Protein AF-A0A851D8P8-F1 (afdb_monomer_lite)

Organism: Todus mexicanus (NCBI:txid135184)

InterPro domains:
  IPR029252 Regulator of cell cycle RGCC [PF15151] (17-115)
  IPR029252 Regulator of cell cycle RGCC [PTHR32193] (13-115)

Foldseek 3Di:
DPDDDPDPPLVVDDPVVSVVVVVVVVVVVVVVVPVVVDCVVVVVVVVVVVVVVVVVVVPPDPDDDDDDDDDDPDDPPPPPDDDPPDPDDDDPDDDPDDDCPVVVVVVVVVVVVVD

Structure (mmCIF, N/CA/C/O backbone):
data_AF-A0A851D8P8-F1
#
_entry.id   AF-A0A851D8P8-F1
#
loop_
_atom_site.group_PDB
_atom_site.id
_atom_site.type_symbol
_atom_site.label_atom_id
_atom_site.label_alt_id
_atom_site.label_comp_id
_atom_site.label_asym_id
_atom_site.label_entity_id
_atom_site.label_seq_id
_atom_site.pdbx_PDB_ins_code
_atom_site.Cartn_x
_atom_site.Cartn_y
_atom_site.Cartn_z
_atom_site.occupancy
_atom_site.B_iso_or_equiv
_atom_site.auth_seq_id
_atom_site.auth_comp_id
_atom_site.auth_asym_id
_atom_site.auth_atom_id
_atom_site.pdbx_PDB_model_num
ATOM 1 N N . CYS A 1 1 ? -13.233 -25.768 -31.400 1.00 43.88 1 CYS A N 1
ATOM 2 C CA . CYS A 1 1 ? -11.794 -25.528 -31.635 1.00 43.88 1 CYS A CA 1
ATOM 3 C C . CYS A 1 1 ? -11.323 -24.465 -30.652 1.00 43.88 1 CYS A C 1
ATOM 5 O O . CYS A 1 1 ? -11.817 -23.350 -30.772 1.00 43.88 1 CYS A O 1
ATOM 7 N N . PRO A 1 2 ? -10.462 -24.762 -29.666 1.00 46.66 2 PRO A N 1
ATOM 8 C CA . PRO A 1 2 ? -9.896 -23.704 -28.845 1.00 46.66 2 PRO A CA 1
ATOM 9 C C . PRO A 1 2 ? -8.847 -22.972 -29.690 1.00 46.66 2 PRO A C 1
ATOM 11 O O . PRO A 1 2 ? -7.924 -23.587 -30.224 1.00 46.66 2 PRO A O 1
ATOM 14 N N . GLY A 1 3 ? -9.058 -21.673 -29.894 1.00 48.03 3 GLY A N 1
ATOM 15 C CA . GLY A 1 3 ? -8.131 -20.811 -30.614 1.00 48.03 3 GLY A CA 1
ATOM 16 C C . GLY A 1 3 ? -6.802 -20.758 -29.872 1.00 48.03 3 GLY A C 1
ATOM 17 O O . GLY A 1 3 ? -6.746 -20.358 -28.713 1.00 48.03 3 GLY A O 1
ATOM 18 N N . ARG A 1 4 ? -5.737 -21.194 -30.542 1.00 54.41 4 ARG A N 1
ATOM 19 C CA . ARG A 1 4 ? -4.358 -21.052 -30.081 1.00 54.41 4 ARG A CA 1
ATOM 20 C C . ARG A 1 4 ? -4.064 -19.557 -29.966 1.00 54.41 4 ARG A C 1
ATOM 22 O O . ARG A 1 4 ? -4.002 -18.876 -30.988 1.00 54.41 4 ARG A O 1
ATOM 29 N N . ALA A 1 5 ? -3.913 -19.055 -28.742 1.00 57.59 5 ALA A N 1
ATOM 30 C CA . ALA A 1 5 ? -3.387 -17.715 -28.524 1.00 57.59 5 ALA A CA 1
ATOM 31 C C . ALA A 1 5 ? -2.016 -17.608 -29.223 1.00 57.59 5 ALA A C 1
ATOM 33 O O . ALA A 1 5 ? -1.240 -18.574 -29.181 1.00 57.59 5 ALA A O 1
ATOM 34 N N . PRO A 1 6 ? -1.710 -16.498 -29.913 1.00 59.34 6 PRO A N 1
ATOM 35 C CA . PRO A 1 6 ? -0.373 -16.297 -30.444 1.00 59.34 6 PRO A CA 1
ATOM 36 C C . PRO A 1 6 ? 0.598 -16.266 -29.261 1.00 59.34 6 PRO A C 1
ATOM 38 O O . PRO A 1 6 ? 0.474 -15.429 -28.373 1.00 59.34 6 PRO A O 1
ATOM 41 N N . ASN A 1 7 ? 1.546 -17.207 -29.232 1.00 58.34 7 ASN A N 1
ATOM 42 C CA . ASN A 1 7 ? 2.693 -17.111 -28.338 1.00 58.34 7 ASN A CA 1
ATOM 43 C C . ASN A 1 7 ? 3.431 -15.826 -28.715 1.00 58.34 7 ASN A C 1
ATOM 45 O O . ASN A 1 7 ? 4.012 -15.750 -29.798 1.00 58.34 7 ASN A O 1
ATOM 49 N N . LEU A 1 8 ? 3.368 -14.818 -27.850 1.00 58.75 8 LEU A N 1
ATOM 50 C CA . LEU A 1 8 ? 4.193 -13.622 -27.944 1.00 58.75 8 LEU A CA 1
ATOM 51 C C . LEU A 1 8 ? 5.632 -14.058 -27.661 1.00 58.75 8 LEU A C 1
ATOM 53 O O . LEU A 1 8 ? 6.071 -14.104 -26.517 1.00 58.75 8 LEU A O 1
ATOM 57 N N . SER A 1 9 ? 6.346 -14.492 -28.699 1.00 64.62 9 SER A N 1
ATOM 58 C CA . SER A 1 9 ? 7.740 -14.882 -28.548 1.00 64.62 9 SER A CA 1
ATOM 59 C C . SER A 1 9 ? 8.588 -13.625 -28.384 1.00 64.62 9 SER A C 1
ATOM 61 O O . SER A 1 9 ? 8.683 -12.807 -29.301 1.00 64.62 9 SER A O 1
ATOM 63 N N . VAL A 1 10 ? 9.252 -13.509 -27.237 1.00 64.81 10 VAL A N 1
ATOM 64 C CA . VAL A 1 10 ? 10.187 -12.418 -26.903 1.00 64.81 10 VAL A CA 1
ATOM 65 C C . VAL A 1 10 ? 11.374 -12.356 -27.887 1.00 64.81 10 VAL A C 1
ATOM 67 O O . VAL A 1 10 ? 12.034 -11.334 -28.021 1.00 64.81 10 VAL A O 1
ATOM 70 N N . SER A 1 11 ? 11.582 -13.412 -28.682 1.00 64.19 11 SER A N 1
ATOM 71 C CA . SER A 1 11 ? 12.620 -13.535 -29.715 1.00 64.19 11 SER A CA 1
ATOM 72 C C . SER A 1 11 ? 12.560 -12.515 -30.862 1.00 64.19 11 SER A C 1
ATOM 74 O O . SER A 1 11 ? 13.477 -12.491 -31.679 1.00 64.19 11 SER A O 1
ATOM 76 N N . PHE A 1 12 ? 11.507 -11.696 -30.962 1.00 70.62 12 PHE A N 1
ATOM 77 C CA . PHE A 1 12 ? 11.420 -10.617 -31.955 1.00 70.62 12 PHE A CA 1
ATOM 78 C C . PHE A 1 12 ? 11.954 -9.267 -31.435 1.00 70.62 12 PHE A C 1
ATOM 80 O O . PHE A 1 12 ? 12.122 -8.331 -32.218 1.00 70.62 12 PHE A O 1
ATOM 87 N N . LEU A 1 13 ? 12.222 -9.143 -30.131 1.00 72.88 13 LEU A N 1
ATOM 88 C CA . LEU A 1 13 ? 12.710 -7.906 -29.522 1.00 72.88 13 LEU A CA 1
ATOM 89 C C . LEU A 1 13 ? 14.243 -7.793 -29.605 1.00 72.88 13 LEU A C 1
ATOM 91 O O . LEU A 1 13 ? 14.941 -8.809 -29.599 1.00 72.88 13 LEU A O 1
ATOM 95 N N . PRO A 1 14 ? 14.795 -6.563 -29.662 1.00 83.38 14 PRO A N 1
ATOM 96 C CA . PRO A 1 14 ? 16.225 -6.342 -29.473 1.00 83.38 14 PRO A CA 1
ATOM 97 C C . PRO A 1 14 ? 16.702 -6.988 -28.160 1.00 83.38 14 PRO A C 1
ATOM 99 O O . PRO A 1 14 ? 15.974 -6.894 -27.174 1.00 83.38 14 PRO A O 1
ATOM 102 N N . PRO A 1 15 ? 17.918 -7.567 -28.095 1.00 77.44 15 PRO A N 1
ATOM 103 C CA . PRO A 1 15 ? 18.383 -8.315 -26.922 1.00 77.44 15 PRO A CA 1
ATOM 104 C C . PRO A 1 15 ? 18.262 -7.527 -25.614 1.00 77.44 15 PRO A C 1
ATOM 106 O O . PRO A 1 15 ? 17.768 -8.051 -24.631 1.00 77.44 15 PRO A O 1
ATOM 109 N N . ALA A 1 16 ? 18.610 -6.238 -25.629 1.00 79.69 16 ALA A N 1
ATOM 110 C CA . ALA A 1 16 ? 18.493 -5.373 -24.455 1.00 79.69 16 ALA A CA 1
ATOM 111 C C . ALA A 1 16 ? 17.043 -5.216 -23.952 1.00 79.69 16 ALA A C 1
ATOM 113 O O . ALA A 1 16 ? 16.809 -5.220 -22.753 1.00 79.69 16 ALA A O 1
ATOM 114 N N . MET A 1 17 ? 16.073 -5.128 -24.866 1.00 82.38 17 MET A N 1
ATOM 115 C CA . MET A 1 17 ? 14.646 -5.006 -24.535 1.00 82.38 17 MET A CA 1
ATOM 116 C C . MET A 1 17 ? 14.049 -6.346 -24.087 1.00 82.38 17 MET A C 1
ATOM 118 O O . MET A 1 17 ? 13.085 -6.376 -23.329 1.00 82.38 17 MET A O 1
ATOM 122 N N . ALA A 1 18 ? 14.580 -7.457 -24.606 1.00 86.25 18 ALA A N 1
ATOM 123 C CA . ALA A 1 18 ? 14.157 -8.801 -24.236 1.00 86.25 18 ALA A CA 1
ATOM 124 C C . ALA A 1 18 ? 14.572 -9.143 -22.799 1.00 86.25 18 ALA A C 1
ATOM 126 O O . ALA A 1 18 ? 13.758 -9.695 -22.064 1.00 86.25 18 ALA A O 1
ATOM 127 N N . GLU A 1 19 ? 15.796 -8.776 -22.407 1.00 86.44 19 GLU A N 1
ATOM 128 C CA . GLU A 1 19 ? 16.287 -8.932 -21.032 1.00 86.44 19 GLU A CA 1
ATOM 129 C C . GLU A 1 19 ? 15.489 -8.047 -20.065 1.00 86.44 19 GLU A C 1
ATOM 131 O O . GLU A 1 19 ? 14.933 -8.562 -19.107 1.00 86.44 19 GLU A O 1
ATOM 136 N N . GLU A 1 20 ? 15.301 -6.756 -20.371 1.00 89.94 20 GLU A N 1
ATOM 137 C CA . GLU A 1 20 ? 14.526 -5.839 -19.515 1.00 89.94 20 GLU A CA 1
ATOM 138 C C . GLU A 1 20 ? 13.072 -6.305 -19.315 1.00 89.94 20 GLU A C 1
ATOM 140 O O . GLU A 1 20 ? 12.537 -6.257 -18.208 1.00 89.94 20 GLU A O 1
ATOM 145 N N . LEU A 1 21 ? 12.428 -6.805 -20.376 1.00 91.06 21 LEU A N 1
ATOM 146 C CA . LEU A 1 21 ? 11.085 -7.376 -20.272 1.00 91.06 21 LEU A CA 1
ATOM 147 C C . LEU A 1 21 ? 11.079 -8.681 -19.465 1.00 91.06 21 LEU A C 1
ATOM 149 O O . LEU A 1 21 ? 10.122 -8.933 -18.737 1.00 91.06 21 LEU A O 1
ATOM 153 N N . SER A 1 22 ? 12.111 -9.515 -19.603 1.00 91.12 22 SER A N 1
ATOM 154 C CA . SER A 1 22 ? 12.245 -10.751 -18.828 1.00 91.12 22 SER A CA 1
ATOM 155 C C . SER A 1 22 ? 12.416 -10.453 -17.340 1.00 91.12 22 SER A C 1
ATOM 157 O O . SER A 1 22 ?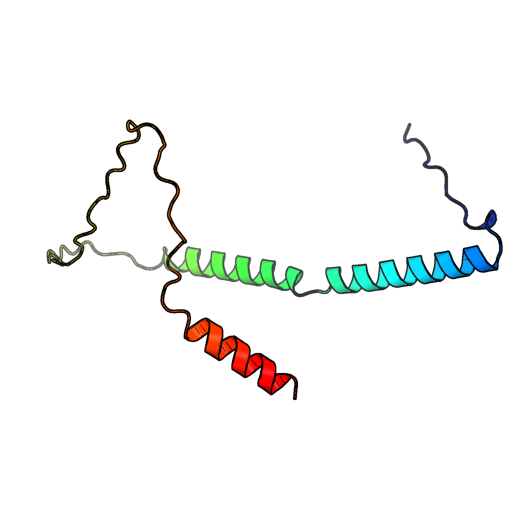 11.717 -11.052 -16.524 1.00 91.12 22 SER A O 1
ATOM 159 N N . ASP A 1 23 ? 13.281 -9.498 -17.002 1.00 93.75 23 ASP A N 1
ATOM 160 C CA . ASP A 1 23 ? 13.522 -9.049 -15.630 1.00 93.75 23 ASP A CA 1
ATOM 161 C C . ASP A 1 23 ? 12.235 -8.481 -15.008 1.00 93.75 23 ASP A C 1
ATOM 163 O O . ASP A 1 23 ? 11.845 -8.887 -13.914 1.00 93.75 23 ASP A O 1
ATOM 167 N N . LEU A 1 24 ? 11.506 -7.631 -15.743 1.00 95.12 24 LEU A N 1
ATOM 168 C CA . LEU A 1 24 ? 10.224 -7.072 -15.298 1.00 95.12 24 LEU A CA 1
ATOM 169 C C . LEU A 1 24 ? 9.154 -8.151 -15.065 1.00 95.12 24 LEU A C 1
ATOM 171 O O . LEU A 1 24 ? 8.403 -8.094 -14.092 1.00 95.12 24 LEU A O 1
ATOM 175 N N . LEU A 1 25 ? 9.045 -9.128 -15.971 1.00 95.69 25 LEU A N 1
ATOM 176 C CA . LEU A 1 25 ? 8.083 -10.225 -15.827 1.00 95.69 25 LEU A CA 1
ATOM 177 C C . LEU A 1 25 ? 8.438 -11.130 -14.645 1.00 95.69 25 LEU A C 1
ATOM 179 O O . LEU A 1 25 ? 7.537 -11.618 -13.964 1.00 95.69 25 LEU A O 1
ATOM 183 N N . GLN A 1 26 ? 9.728 -11.335 -14.386 1.00 95.19 26 GLN A N 1
ATOM 184 C CA . GLN A 1 26 ? 10.187 -12.083 -13.223 1.00 95.19 26 GLN A CA 1
ATOM 185 C C . GLN A 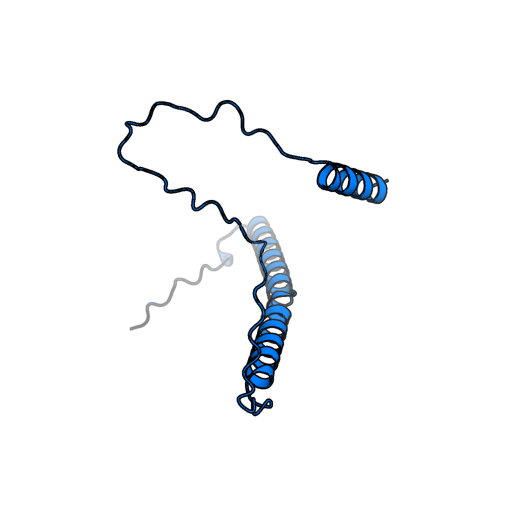1 26 ? 9.849 -11.354 -11.915 1.00 95.19 26 GLN A C 1
ATOM 187 O O . GLN A 1 26 ? 9.318 -11.987 -11.004 1.00 95.19 26 GLN A O 1
ATOM 192 N N . GLU A 1 27 ? 10.091 -10.042 -11.838 1.00 96.31 27 GLU A N 1
ATOM 193 C CA . GLU A 1 27 ? 9.706 -9.217 -10.682 1.00 96.31 27 GLU A CA 1
ATOM 194 C C . GLU A 1 27 ? 8.189 -9.276 -10.441 1.00 96.31 27 GLU A C 1
ATOM 196 O O . GLU A 1 27 ? 7.729 -9.440 -9.311 1.00 96.31 27 GLU A O 1
ATOM 201 N N . PHE A 1 28 ? 7.393 -9.216 -11.512 1.00 96.12 28 PHE A N 1
ATOM 202 C CA . PHE A 1 28 ? 5.940 -9.320 -11.412 1.00 96.12 28 PHE A CA 1
ATOM 203 C C . PHE A 1 28 ? 5.480 -10.668 -10.830 1.00 96.12 28 PHE A C 1
ATOM 205 O O . PHE A 1 28 ? 4.606 -10.695 -9.961 1.00 96.12 28 PHE A O 1
ATOM 212 N N . GLU A 1 29 ? 6.062 -11.783 -11.281 1.00 94.81 29 GLU A N 1
ATOM 213 C CA . GLU A 1 29 ? 5.752 -13.119 -10.750 1.00 94.81 29 GLU A CA 1
ATOM 214 C C . GLU A 1 29 ? 6.164 -13.265 -9.276 1.00 94.81 29 GLU A C 1
ATOM 216 O O . GLU A 1 29 ? 5.430 -13.865 -8.488 1.00 94.81 29 GLU A O 1
ATOM 221 N N . GLU A 1 30 ? 7.296 -12.680 -8.878 1.00 94.38 30 GLU A N 1
ATOM 222 C CA . GLU A 1 30 ? 7.742 -12.652 -7.481 1.00 94.38 30 GLU A CA 1
ATOM 223 C C . GLU A 1 30 ? 6.734 -11.914 -6.589 1.00 94.38 30 GLU A C 1
ATOM 225 O O . GLU A 1 30 ? 6.230 -12.485 -5.617 1.00 94.38 30 GLU A O 1
ATOM 230 N N . VAL A 1 31 ? 6.336 -10.699 -6.982 1.00 93.06 31 VAL A N 1
ATOM 231 C CA . VAL A 1 31 ? 5.344 -9.894 -6.251 1.00 93.06 31 VAL A CA 1
ATOM 232 C C . VAL A 1 31 ? 3.999 -10.620 -6.158 1.00 93.06 31 VAL A C 1
ATOM 234 O O . VAL A 1 31 ? 3.390 -10.680 -5.087 1.00 93.06 31 VAL A O 1
ATOM 237 N N . MET A 1 32 ? 3.525 -11.219 -7.253 1.00 90.81 32 MET A N 1
ATOM 238 C CA . MET A 1 32 ? 2.291 -12.013 -7.247 1.00 90.81 32 MET A CA 1
ATOM 239 C C . MET A 1 32 ? 2.389 -13.239 -6.326 1.00 90.81 32 MET A C 1
ATOM 241 O O . MET A 1 32 ? 1.416 -13.578 -5.641 1.00 90.81 32 MET A O 1
ATOM 245 N N . GLY A 1 33 ? 3.555 -13.885 -6.272 1.00 88.00 33 GLY A N 1
ATOM 246 C CA . GLY A 1 33 ? 3.842 -14.984 -5.352 1.00 88.00 33 GLY A CA 1
ATOM 247 C C . GLY A 1 33 ? 3.771 -14.564 -3.882 1.00 88.00 33 GLY A C 1
ATOM 248 O O . GLY A 1 33 ? 3.219 -15.304 -3.058 1.00 88.00 33 GLY A O 1
ATOM 249 N N . ASP A 1 34 ? 4.255 -13.368 -3.560 1.00 86.88 34 ASP A N 1
ATOM 250 C CA . ASP A 1 34 ? 4.177 -12.796 -2.214 1.00 86.88 34 ASP A CA 1
ATOM 251 C C . ASP A 1 34 ? 2.737 -12.467 -1.811 1.00 86.88 34 ASP A C 1
ATOM 253 O O . ASP A 1 34 ? 2.310 -12.812 -0.704 1.00 86.88 34 ASP A O 1
ATOM 257 N N . PHE A 1 35 ? 1.938 -11.904 -2.724 1.00 83.06 35 PHE A N 1
ATOM 258 C CA . PHE A 1 35 ? 0.504 -11.692 -2.489 1.00 83.06 35 PHE A CA 1
ATOM 259 C C . PHE A 1 35 ? -0.243 -13.006 -2.237 1.00 83.06 35 PHE A C 1
ATOM 261 O O . PHE A 1 35 ? -1.066 -13.078 -1.322 1.00 83.06 35 PHE A O 1
ATOM 268 N N . ALA A 1 36 ? 0.061 -14.059 -3.001 1.00 80.50 36 ALA A N 1
ATOM 269 C CA . ALA A 1 36 ? -0.554 -15.376 -2.825 1.00 80.50 36 ALA A CA 1
ATOM 270 C C . ALA A 1 36 ? -0.168 -16.048 -1.495 1.00 80.50 36 ALA A C 1
ATOM 272 O O . ALA A 1 36 ? -0.925 -16.865 -0.973 1.00 80.50 36 ALA A O 1
ATOM 273 N N . ARG A 1 37 ? 0.999 -15.710 -0.938 1.00 76.12 37 ARG A N 1
ATOM 274 C CA . ARG A 1 37 ? 1.475 -16.203 0.365 1.00 76.12 37 ARG A CA 1
ATOM 275 C C . ARG A 1 37 ? 1.048 -15.306 1.533 1.00 76.12 37 ARG A C 1
ATOM 277 O O . ARG A 1 37 ? 1.272 -15.660 2.692 1.00 76.12 37 ARG A O 1
ATOM 284 N N . GLY A 1 38 ? 0.455 -14.153 1.232 1.00 69.94 38 GLY A N 1
ATOM 285 C CA . GLY A 1 38 ? 0.068 -13.145 2.204 1.00 69.94 38 GLY A CA 1
ATOM 286 C C . GLY A 1 38 ? -1.057 -13.583 3.157 1.00 69.94 38 GLY A C 1
ATOM 287 O O . GLY A 1 38 ? -1.693 -14.625 2.977 1.00 69.94 38 GLY A O 1
ATOM 288 N N . PRO A 1 39 ? -1.361 -12.761 4.181 1.00 66.12 39 PRO A N 1
ATOM 289 C CA . PRO A 1 39 ? -2.306 -13.085 5.260 1.00 66.12 39 PRO A CA 1
ATOM 290 C C . PRO A 1 39 ? -3.741 -13.388 4.808 1.00 66.12 39 PRO A C 1
ATOM 292 O O . PRO A 1 39 ? -4.537 -13.885 5.604 1.00 66.12 39 PRO A O 1
ATOM 295 N N . ALA A 1 40 ? -4.082 -13.114 3.544 1.00 63.12 40 ALA A N 1
ATOM 296 C CA . ALA A 1 40 ? -5.382 -13.425 2.958 1.00 63.12 40 ALA A CA 1
ATOM 297 C C . ALA A 1 40 ? -5.757 -14.910 3.126 1.00 63.12 40 ALA A C 1
ATOM 299 O O . ALA A 1 40 ? -6.911 -15.213 3.422 1.00 63.12 40 ALA A O 1
ATOM 300 N N . CYS A 1 41 ? -4.785 -15.829 3.055 1.00 59.62 41 CYS A N 1
ATOM 301 C CA . CYS A 1 41 ? -5.031 -17.257 3.290 1.00 59.62 41 CYS A CA 1
ATOM 302 C C . CYS A 1 41 ? -5.379 -17.585 4.755 1.00 59.62 41 CYS A C 1
ATOM 304 O O . CYS A 1 41 ? -6.053 -18.578 5.017 1.00 59.62 41 CYS A O 1
ATOM 306 N N . GLN A 1 42 ? -4.937 -16.764 5.712 1.00 65.88 42 GLN A N 1
ATOM 307 C CA . GLN A 1 42 ? -5.205 -16.960 7.142 1.00 65.88 42 GLN A CA 1
ATOM 308 C C . GLN A 1 42 ? -6.551 -16.355 7.557 1.00 65.88 42 GLN A C 1
ATOM 310 O O . GLN A 1 42 ? -7.196 -16.850 8.479 1.00 65.88 42 GLN A O 1
ATOM 315 N N . TYR A 1 43 ? -7.010 -15.313 6.856 1.00 75.75 43 TYR A N 1
ATOM 316 C CA . TYR A 1 43 ? -8.305 -14.689 7.123 1.00 75.75 43 TYR A CA 1
ATOM 317 C C . TYR A 1 43 ? -9.472 -15.656 6.888 1.00 75.75 43 TYR A C 1
ATOM 319 O O . TYR A 1 43 ? -10.373 -15.730 7.719 1.00 75.75 43 TYR A O 1
ATOM 327 N N . GLU A 1 44 ? -9.426 -16.444 5.809 1.00 77.62 44 GLU A N 1
ATOM 328 C CA . GLU A 1 44 ? -10.422 -17.489 5.526 1.00 77.62 44 GLU A CA 1
ATOM 329 C C . GLU A 1 44 ? -10.495 -18.503 6.684 1.00 77.62 44 GLU A C 1
ATOM 331 O O . GLU A 1 44 ? -11.571 -18.789 7.207 1.00 77.62 44 GLU A O 1
ATOM 336 N N . GLN A 1 45 ? -9.339 -18.967 7.167 1.00 79.00 45 GLN A N 1
AT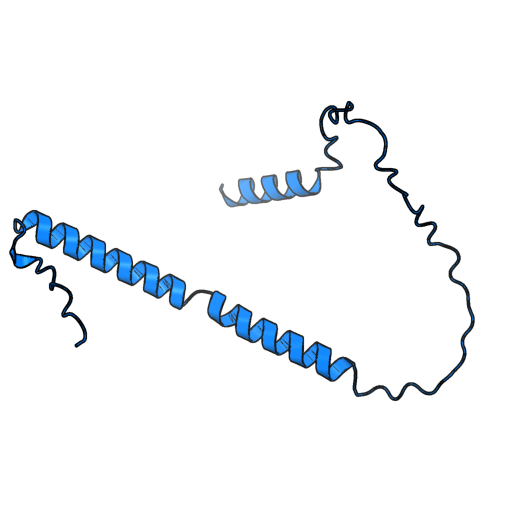OM 337 C CA . GLN A 1 45 ? -9.252 -19.897 8.294 1.00 79.00 45 GLN A CA 1
ATOM 338 C C . GLN A 1 45 ? -9.805 -19.288 9.594 1.00 79.00 45 GLN A C 1
ATOM 340 O O . GLN A 1 45 ? -10.556 -19.943 10.323 1.00 79.00 45 GLN A O 1
ATOM 345 N N . HIS A 1 46 ? -9.473 -18.027 9.885 1.00 82.94 46 HIS A N 1
ATOM 346 C CA . HIS A 1 46 ? -10.000 -17.311 11.049 1.00 82.94 46 HIS A CA 1
ATOM 347 C C . HIS A 1 46 ? -11.518 -17.092 10.947 1.00 82.94 46 HIS A C 1
ATOM 349 O O . HIS A 1 46 ? -12.232 -17.194 11.949 1.00 82.94 46 HIS A O 1
ATOM 355 N N . LEU A 1 47 ? -12.036 -16.840 9.742 1.00 84.06 47 LEU A N 1
ATOM 356 C CA . LEU A 1 47 ? -13.467 -16.695 9.486 1.00 84.06 47 LEU A CA 1
ATOM 357 C C . LEU A 1 47 ? -14.212 -18.022 9.686 1.00 84.06 47 LEU A C 1
ATOM 359 O O . LEU A 1 47 ? -15.283 -18.043 10.300 1.00 84.06 47 LEU A O 1
ATOM 363 N N . GLU A 1 48 ? -13.652 -19.139 9.222 1.00 83.25 48 GLU A N 1
ATOM 364 C CA . GLU A 1 48 ? -14.198 -20.477 9.477 1.00 83.25 48 GLU A CA 1
ATOM 365 C C . GLU A 1 48 ? -14.215 -20.825 10.972 1.00 83.25 48 GLU A C 1
ATOM 367 O O . GLU A 1 48 ? -15.210 -21.362 11.477 1.00 83.25 48 GLU A O 1
ATOM 372 N N . GLU A 1 49 ? -13.152 -20.487 11.706 1.00 84.44 49 GLU A N 1
ATOM 373 C CA . GLU A 1 49 ? -13.096 -20.671 13.156 1.00 84.44 49 GLU A CA 1
ATOM 374 C C . GLU A 1 49 ? -14.161 -19.840 13.884 1.00 84.44 49 GLU A C 1
ATOM 376 O O . GLU A 1 49 ? -14.866 -20.373 14.751 1.00 84.44 49 GLU A O 1
ATOM 381 N N . LEU A 1 50 ? -14.344 -18.575 13.496 1.00 82.25 50 LEU A N 1
ATOM 382 C CA . LEU A 1 50 ? -15.375 -17.712 14.068 1.00 82.25 50 LEU A CA 1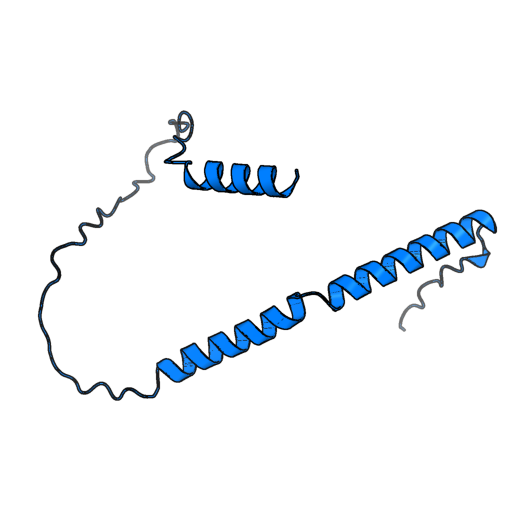
ATOM 383 C C . LEU A 1 50 ? -16.784 -18.255 13.784 1.00 82.25 50 LEU A C 1
ATOM 385 O O . LEU A 1 50 ? -17.602 -18.344 14.701 1.00 82.25 50 LEU A O 1
ATOM 389 N N . LYS A 1 51 ? -17.057 -18.703 12.551 1.00 84.38 51 LYS A N 1
ATOM 390 C CA . LYS A 1 51 ? -18.343 -19.318 12.170 1.00 84.38 51 LYS A CA 1
ATOM 391 C C . LYS A 1 51 ? -18.654 -20.566 12.997 1.00 84.38 51 LYS A C 1
ATOM 393 O O . LYS A 1 51 ? -19.785 -20.723 13.455 1.00 84.38 51 LYS A O 1
ATOM 398 N N . ARG A 1 52 ? -17.664 -21.435 13.231 1.00 79.88 52 ARG A N 1
ATOM 399 C CA . ARG A 1 52 ? -17.827 -22.624 14.085 1.00 79.88 52 ARG A CA 1
ATOM 400 C C . ARG A 1 52 ? -18.122 -22.236 15.533 1.00 79.88 52 ARG A C 1
ATOM 402 O O . ARG A 1 52 ? -19.033 -22.795 16.133 1.00 79.88 52 ARG A O 1
ATOM 409 N N . LYS A 1 53 ? -17.391 -21.265 16.085 1.00 74.38 53 LYS A N 1
ATOM 410 C CA . LYS A 1 53 ? -17.549 -20.824 17.479 1.00 74.38 53 LYS A CA 1
ATOM 411 C C . LYS A 1 53 ? -18.904 -20.153 17.729 1.00 74.38 53 LYS A C 1
ATOM 413 O O . LYS A 1 53 ? -19.524 -20.406 18.757 1.00 74.38 53 LYS A O 1
ATOM 418 N N . VAL A 1 54 ? -19.401 -19.381 16.762 1.00 63.91 54 VAL A N 1
ATOM 419 C CA . VAL A 1 54 ? -20.751 -18.794 16.799 1.00 63.91 54 VAL A CA 1
ATOM 420 C C . VAL A 1 54 ? -21.831 -19.869 16.626 1.00 63.91 54 VAL A C 1
ATOM 422 O O . VAL A 1 54 ? -22.808 -19.868 17.368 1.00 63.91 54 VAL A O 1
ATOM 425 N N . GLY A 1 55 ? -21.648 -20.834 15.717 1.00 58.16 55 GLY A N 1
ATOM 426 C CA . GLY A 1 55 ? -22.612 -21.924 15.507 1.00 58.16 55 GLY A CA 1
ATOM 427 C C . GLY A 1 55 ? -22.706 -22.915 16.675 1.00 58.16 55 GLY A C 1
ATOM 428 O O . GLY A 1 55 ? -23.781 -23.435 16.958 1.00 58.16 55 GLY A O 1
ATOM 429 N N . GLN A 1 56 ? -21.602 -23.146 17.386 1.00 56.00 56 GLN A N 1
ATOM 430 C CA . GLN A 1 56 ? -21.540 -24.054 18.535 1.00 56.00 56 GLN A C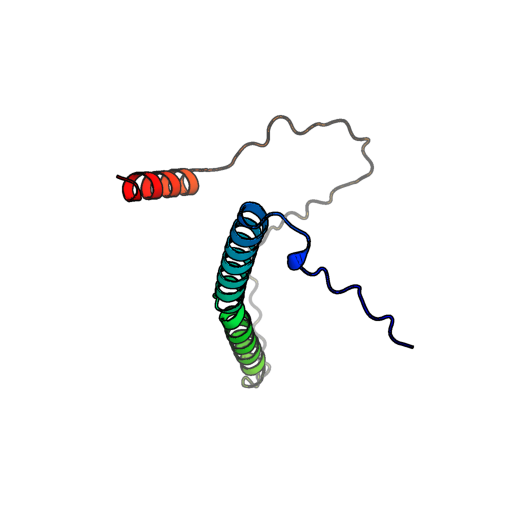A 1
ATOM 431 C C . GLN A 1 56 ? -22.020 -23.388 19.840 1.00 56.00 56 GLN A C 1
ATOM 433 O O . GLN A 1 56 ? -22.473 -24.077 20.747 1.00 56.00 56 GLN A O 1
ATOM 438 N N . SER A 1 57 ? -21.998 -22.051 19.910 1.00 50.88 57 SER A N 1
ATOM 439 C CA . SER A 1 57 ? -22.516 -21.257 21.037 1.00 50.88 57 SER A CA 1
ATOM 440 C C . SER A 1 57 ? -24.050 -21.212 21.126 1.00 50.88 57 SER A C 1
ATOM 442 O O . SER A 1 57 ? -24.569 -20.795 22.157 1.00 50.88 57 SER A O 1
ATOM 444 N N . VAL A 1 58 ? -24.784 -21.593 20.073 1.00 53.16 58 VAL A N 1
ATOM 445 C CA . VAL A 1 58 ? -26.261 -21.511 20.037 1.00 53.16 58 VAL A CA 1
ATOM 446 C C . VAL A 1 58 ? -26.930 -22.852 20.386 1.00 53.16 58 VAL A C 1
ATOM 448 O O . VAL A 1 58 ? -28.129 -22.888 20.635 1.00 53.16 58 VAL A O 1
ATOM 451 N N . TYR A 1 59 ? -26.176 -23.957 20.459 1.00 53.75 59 TYR A N 1
ATOM 452 C CA . TYR A 1 59 ? -26.736 -25.316 20.559 1.00 53.75 59 TYR A CA 1
ATOM 453 C C . TYR A 1 59 ? -26.313 -26.130 21.798 1.00 53.75 59 TYR A C 1
ATOM 455 O O . TYR A 1 59 ? -26.388 -27.354 21.769 1.00 53.75 59 TYR A O 1
ATOM 463 N N . ASP A 1 60 ? -25.909 -25.481 22.895 1.00 53.09 60 ASP A N 1
ATOM 464 C CA . ASP A 1 60 ? -25.697 -26.159 24.194 1.00 53.09 60 ASP A CA 1
ATOM 465 C C . ASP A 1 60 ? -26.214 -25.348 25.393 1.00 53.09 60 ASP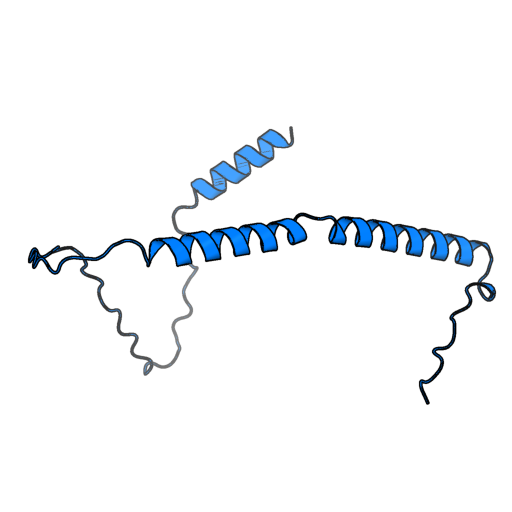 A C 1
ATOM 467 O O . ASP A 1 60 ? -25.642 -25.303 26.478 1.00 53.09 60 ASP A O 1
ATOM 471 N N . SER A 1 61 ? -27.321 -24.639 25.214 1.00 48.56 61 SER A N 1
ATOM 472 C CA . SER A 1 61 ? -28.084 -24.155 26.360 1.00 48.56 61 SER A CA 1
ATOM 473 C C . SER A 1 61 ? -29.541 -24.449 26.089 1.00 48.56 61 SER A C 1
ATOM 475 O O . SER A 1 61 ? -30.237 -23.686 25.425 1.00 48.56 61 SER A O 1
ATOM 477 N N . GLY A 1 62 ? -29.978 -25.610 26.583 1.00 55.78 62 GLY A N 1
ATOM 478 C CA . GLY A 1 62 ? -31.379 -25.818 26.903 1.00 55.78 62 GLY A CA 1
ATOM 479 C C . GLY A 1 62 ? -31.788 -24.705 27.858 1.00 55.78 62 GLY A C 1
ATOM 480 O O . GLY A 1 62 ? -31.450 -24.738 29.037 1.00 55.78 62 GLY A O 1
ATOM 481 N N . ILE A 1 63 ? -32.413 -23.668 27.310 1.00 45.03 63 ILE A N 1
ATOM 482 C CA . ILE A 1 63 ? -33.004 -22.600 28.097 1.00 45.03 63 ILE A CA 1
ATOM 483 C C . ILE A 1 63 ? -34.315 -23.143 28.661 1.00 45.03 63 ILE A C 1
ATOM 485 O O . ILE A 1 63 ? -35.312 -23.266 27.955 1.00 45.03 63 ILE A O 1
ATOM 489 N N . ASP A 1 64 ? -34.286 -23.538 29.931 1.00 51.62 64 ASP A N 1
ATOM 490 C CA . ASP A 1 64 ? -35.503 -23.703 30.716 1.00 51.62 64 ASP A CA 1
ATOM 491 C C . ASP A 1 64 ? -36.226 -22.351 30.766 1.00 51.62 64 ASP A C 1
ATOM 493 O O . ASP A 1 64 ? -35.643 -21.313 31.095 1.00 51.62 64 ASP A O 1
ATOM 497 N N . GLU A 1 65 ? -37.501 -22.369 30.387 1.00 57.91 65 GLU A N 1
ATOM 498 C CA . GLU A 1 65 ? -38.392 -21.217 30.386 1.00 57.91 65 GLU A CA 1
ATOM 499 C C . GLU A 1 65 ? -38.585 -20.714 31.819 1.00 57.91 65 GLU A C 1
ATOM 501 O O . GLU A 1 65 ? -39.422 -21.224 32.560 1.00 57.91 65 GLU A O 1
ATOM 506 N N . LEU A 1 66 ? -37.820 -19.702 32.228 1.00 52.22 66 LEU A N 1
ATOM 507 C CA . LEU A 1 66 ? -38.077 -18.981 33.470 1.00 52.22 66 LEU A CA 1
ATOM 508 C C . LEU A 1 66 ? -38.237 -17.493 33.172 1.00 52.22 66 LEU A C 1
ATOM 510 O O . LEU A 1 66 ? -37.284 -16.726 33.049 1.00 52.22 66 LEU A O 1
ATOM 514 N N . GLU A 1 67 ? -39.511 -17.132 33.052 1.00 56.97 67 GLU A N 1
ATOM 515 C CA . GLU A 1 67 ? -40.098 -15.820 33.285 1.00 56.97 67 GLU A CA 1
ATOM 516 C C . GLU A 1 67 ? -39.256 -14.971 34.253 1.00 56.97 67 GLU A C 1
ATOM 518 O O . GLU A 1 67 ? -39.172 -15.229 35.453 1.00 56.97 67 GLU A O 1
ATOM 523 N N . SER A 1 68 ? -38.603 -13.937 33.730 1.00 50.62 68 SER A N 1
ATOM 524 C CA . SER A 1 68 ? -38.048 -12.860 34.546 1.00 50.62 68 SER A CA 1
ATOM 525 C C . SER A 1 68 ? -38.331 -11.533 33.871 1.00 50.62 68 SER A C 1
ATOM 527 O O . SER A 1 68 ? -37.536 -10.948 33.142 1.00 50.62 68 SER A O 1
ATOM 529 N N . THR A 1 69 ? -39.545 -11.078 34.152 1.00 55.44 69 THR A N 1
ATOM 530 C CA . THR A 1 69 ? -39.939 -9.681 34.166 1.00 55.44 69 THR A CA 1
ATOM 531 C C . THR A 1 69 ? -38.942 -8.863 34.993 1.00 55.44 69 THR A C 1
ATOM 533 O O . THR A 1 69 ? -38.959 -8.921 36.221 1.00 55.44 69 THR A O 1
ATOM 536 N N . SER A 1 70 ? -38.121 -8.038 34.354 1.00 52.03 70 SER A N 1
ATOM 537 C CA . SER A 1 70 ? -37.776 -6.731 34.915 1.00 52.03 70 SER A CA 1
ATOM 538 C C . SER A 1 70 ? -37.300 -5.790 33.813 1.00 52.03 70 SER A C 1
ATOM 540 O O . SER A 1 70 ? -36.330 -5.997 33.094 1.00 52.03 70 SER A O 1
ATOM 542 N N . THR A 1 71 ? -38.095 -4.746 33.663 1.00 54.41 71 THR A N 1
ATOM 543 C CA . THR A 1 71 ? -37.923 -3.577 32.815 1.00 54.41 71 THR A CA 1
ATOM 544 C C . THR A 1 71 ? -36.547 -2.932 32.995 1.00 54.41 71 THR A C 1
ATOM 546 O O . THR A 1 71 ? -36.206 -2.542 34.110 1.00 54.41 71 THR A O 1
ATOM 549 N N . SER A 1 72 ? -35.806 -2.724 31.903 1.00 50.41 72 SER A N 1
ATOM 550 C CA . SER A 1 72 ? -34.731 -1.725 31.852 1.00 50.41 72 SER A CA 1
ATOM 551 C C . SER A 1 72 ? -35.325 -0.395 31.361 1.00 50.41 72 SER A C 1
ATOM 553 O O . SER A 1 72 ? -35.728 -0.313 30.197 1.00 50.41 72 SER A O 1
ATOM 555 N N . PRO A 1 73 ? -35.449 0.643 32.210 1.00 60.38 73 PRO A N 1
ATOM 556 C CA . PRO A 1 73 ? -35.932 1.953 31.806 1.00 60.38 73 PRO A CA 1
ATOM 557 C C . PRO A 1 73 ? -34.715 2.801 31.431 1.00 60.38 73 PRO A C 1
ATOM 559 O O . PRO A 1 73 ? -34.101 3.426 32.291 1.00 60.38 73 PRO A O 1
ATOM 562 N N . GLY A 1 74 ? -34.306 2.792 30.164 1.00 63.06 74 GLY A N 1
ATOM 563 C CA . GLY A 1 74 ? -33.094 3.544 29.823 1.00 63.06 74 GLY A CA 1
ATOM 564 C C . GLY A 1 74 ? -32.688 3.629 28.365 1.00 63.06 74 GLY A C 1
ATOM 565 O O . GLY A 1 74 ? -31.589 4.092 28.096 1.00 63.06 74 GLY A O 1
ATOM 566 N N . SER A 1 75 ? -33.537 3.223 27.424 1.00 51.12 75 SER A N 1
ATOM 567 C CA . SER A 1 75 ? -33.251 3.409 26.003 1.00 51.12 75 SER A CA 1
ATOM 568 C C . SER A 1 75 ? -34.330 4.285 25.379 1.00 51.12 75 SER A C 1
ATOM 570 O O . SER A 1 75 ? -35.225 3.813 24.684 1.00 51.12 75 SER A O 1
ATOM 572 N N . SER A 1 76 ? -34.264 5.588 25.666 1.00 57.22 76 SER A N 1
ATOM 573 C CA . SER A 1 76 ? -34.886 6.602 24.813 1.00 57.22 76 SER A CA 1
ATOM 574 C C . SER A 1 76 ? -34.065 6.704 23.530 1.00 57.22 76 SER A C 1
ATOM 576 O O . SER A 1 76 ? -33.341 7.676 23.321 1.00 57.22 76 SER A O 1
ATOM 578 N N . LEU A 1 77 ? -34.148 5.691 22.666 1.00 53.47 77 LEU A N 1
ATOM 579 C CA . LEU A 1 77 ? -33.836 5.905 21.261 1.00 53.47 77 LEU A CA 1
ATOM 580 C C . LEU A 1 77 ? -34.988 6.735 20.713 1.00 53.47 77 LEU A C 1
ATOM 582 O O . LEU A 1 77 ? -36.045 6.215 20.361 1.00 53.47 77 LEU A O 1
ATOM 586 N N . ASN A 1 78 ? -34.790 8.051 20.733 1.00 57.16 78 ASN A N 1
ATOM 587 C CA . ASN A 1 78 ? -35.577 8.981 19.950 1.00 57.16 78 ASN A CA 1
ATOM 588 C C . ASN A 1 78 ? -35.574 8.440 18.515 1.00 57.16 78 ASN A C 1
ATOM 590 O O . ASN A 1 78 ? -34.539 8.462 17.848 1.00 57.16 78 ASN A O 1
ATOM 594 N N . SER A 1 79 ? -36.690 7.855 18.081 1.00 56.56 79 SER A N 1
ATOM 595 C CA . SER A 1 79 ? -36.868 7.480 16.685 1.00 56.56 79 SER A CA 1
ATOM 596 C C . SER A 1 79 ? -36.892 8.788 15.913 1.00 56.56 79 SER A C 1
ATOM 598 O O . SER A 1 79 ? -37.876 9.516 15.946 1.00 56.56 79 SER A O 1
ATOM 600 N N . SER A 1 80 ? -35.761 9.135 15.306 1.00 57.75 80 SER A N 1
ATOM 601 C CA . SER A 1 80 ? -35.704 10.202 14.321 1.00 57.75 80 SER A CA 1
ATOM 602 C C . SER A 1 80 ? -36.454 9.703 13.091 1.00 57.75 80 SER A C 1
ATOM 604 O O . SER A 1 80 ? -35.884 9.009 12.253 1.00 57.75 80 SER A O 1
ATOM 606 N N . GLU A 1 81 ? -37.748 9.992 13.018 1.00 57.81 81 GLU A N 1
ATOM 607 C CA . GLU A 1 81 ? -38.499 9.923 11.770 1.00 57.81 81 GLU A CA 1
ATOM 608 C C . GLU A 1 81 ? -37.963 11.013 10.826 1.00 57.81 81 GLU A C 1
ATOM 610 O O . GLU A 1 81 ? -38.047 12.206 11.108 1.00 57.81 81 GLU A O 1
ATOM 615 N N . GLU A 1 82 ? -37.319 10.606 9.733 1.00 61.78 82 GLU A N 1
ATOM 616 C CA . GLU A 1 82 ? -36.932 11.512 8.651 1.00 61.78 82 GLU A CA 1
ATOM 617 C C . GLU A 1 82 ? -38.121 11.632 7.687 1.00 61.78 82 GLU A C 1
ATOM 619 O O . GLU A 1 82 ? -38.456 10.685 6.973 1.00 61.78 82 GLU A O 1
ATOM 624 N N . ASP A 1 83 ? -38.799 12.783 7.695 1.00 63.38 83 ASP A N 1
ATOM 625 C CA . ASP A 1 83 ? -39.873 13.097 6.747 1.00 63.38 83 ASP A CA 1
ATOM 626 C C . ASP A 1 83 ? -39.260 13.601 5.426 1.00 63.38 83 ASP A C 1
ATOM 628 O O . ASP A 1 83 ? -38.797 14.738 5.309 1.00 63.38 83 ASP A O 1
ATOM 632 N N . LEU A 1 84 ? -39.229 12.727 4.416 1.00 57.22 84 LEU A N 1
ATOM 633 C CA . LEU A 1 84 ? -38.582 12.950 3.114 1.00 57.22 84 LEU A CA 1
ATOM 634 C C . LEU A 1 84 ? -39.330 13.918 2.173 1.00 57.22 84 LEU A C 1
ATOM 636 O O . LEU A 1 84 ? -39.004 13.999 0.988 1.00 57.22 84 LEU A O 1
ATOM 640 N N . ASN A 1 85 ? -40.328 14.662 2.655 1.00 47.00 85 ASN A N 1
ATOM 641 C CA . ASN A 1 85 ? -41.150 15.527 1.800 1.00 47.00 85 ASN A CA 1
ATOM 642 C C . ASN A 1 85 ? -40.748 17.009 1.803 1.00 47.00 85 ASN A C 1
ATOM 644 O O . ASN A 1 85 ? -41.507 17.844 1.303 1.00 47.00 85 ASN A O 1
ATOM 648 N N . THR A 1 86 ? -39.571 17.372 2.318 1.00 51.38 86 THR A N 1
ATOM 649 C CA . THR A 1 86 ? -39.088 18.759 2.241 1.00 51.38 86 THR A CA 1
ATOM 650 C C . THR A 1 86 ? -38.047 18.918 1.124 1.00 51.38 86 THR A C 1
ATOM 652 O O . THR A 1 86 ? -37.068 18.174 1.074 1.00 51.38 86 THR A O 1
ATOM 655 N N . PRO A 1 87 ? -38.259 19.837 0.161 1.00 47.06 87 PRO A N 1
ATOM 656 C CA . PRO A 1 87 ? -37.363 19.995 -0.977 1.00 47.06 87 PRO A CA 1
ATOM 657 C C . PRO A 1 87 ? -35.975 20.434 -0.507 1.00 47.06 87 PRO A C 1
ATOM 659 O O . PRO A 1 87 ? -35.830 21.430 0.199 1.00 47.06 87 PRO A O 1
ATOM 662 N N . ALA A 1 88 ? -34.973 19.669 -0.938 1.00 53.62 88 ALA A N 1
ATOM 663 C CA . ALA A 1 88 ? -33.548 19.865 -0.716 1.00 53.62 88 ALA A CA 1
ATOM 664 C C . ALA A 1 88 ? -33.121 21.341 -0.794 1.00 53.62 88 ALA A C 1
ATOM 666 O O . ALA A 1 88 ? -33.027 21.900 -1.887 1.00 53.62 88 ALA A O 1
ATOM 667 N N . ASN A 1 89 ? -32.827 21.965 0.351 1.00 52.53 89 ASN A N 1
ATOM 668 C CA . ASN A 1 89 ? -32.117 23.246 0.363 1.00 52.53 89 ASN A CA 1
ATOM 669 C C . ASN A 1 89 ? -31.274 23.527 1.618 1.00 52.53 89 ASN A C 1
ATOM 671 O O . ASN A 1 89 ? -30.993 24.684 1.903 1.00 52.53 89 ASN A O 1
ATOM 675 N N . ASP A 1 90 ? -30.801 22.512 2.335 1.00 48.81 90 ASP A N 1
ATOM 676 C CA . ASP A 1 90 ? -29.790 22.740 3.369 1.00 48.81 90 ASP A CA 1
ATOM 677 C C . ASP A 1 90 ? -28.565 21.881 3.077 1.00 48.81 90 ASP A C 1
ATOM 679 O O . ASP A 1 90 ? -28.457 20.719 3.460 1.00 48.81 90 ASP A O 1
ATOM 683 N N . TYR A 1 91 ? -27.619 22.472 2.345 1.00 58.94 91 TYR A N 1
ATOM 684 C CA . TYR A 1 91 ? -26.245 21.986 2.332 1.00 58.94 91 TYR A CA 1
ATOM 685 C C . TYR A 1 91 ? -25.754 21.930 3.787 1.00 58.94 91 TYR A C 1
ATOM 687 O O . TYR A 1 91 ? -25.780 22.970 4.456 1.00 58.94 91 TYR A O 1
ATOM 695 N N . PRO A 1 92 ? -25.276 20.781 4.299 1.00 53.91 92 PRO A N 1
ATOM 696 C CA . PRO A 1 92 ? -24.736 20.732 5.645 1.00 53.91 92 PRO A CA 1
ATOM 697 C C . PRO A 1 92 ? -23.482 21.608 5.686 1.00 53.91 92 PRO A C 1
ATOM 699 O O . PRO A 1 92 ? -22.445 21.318 5.083 1.00 53.91 92 PRO A O 1
ATOM 702 N N . SER A 1 93 ? -23.607 22.739 6.372 1.00 59.12 93 SER A N 1
ATOM 703 C CA . SER A 1 93 ? -22.517 23.663 6.643 1.00 59.12 93 SER A CA 1
ATOM 704 C C . SER A 1 93 ? -21.466 22.933 7.476 1.00 59.12 93 SER A C 1
ATOM 706 O O . SER A 1 93 ? -21.721 22.624 8.628 1.00 59.12 93 SER A O 1
ATOM 708 N N . LYS A 1 94 ? -20.315 22.621 6.855 1.00 63.12 94 LYS A N 1
ATOM 709 C CA . LYS A 1 94 ? -19.111 21.991 7.438 1.00 63.12 94 LYS A CA 1
ATOM 710 C C . LYS A 1 94 ? -19.418 20.939 8.507 1.00 63.12 94 LYS A C 1
ATOM 712 O O . LYS A 1 94 ? -19.630 21.279 9.666 1.00 63.12 94 LYS A O 1
ATOM 717 N N . ALA A 1 95 ? -19.339 19.665 8.119 1.00 63.44 95 ALA A N 1
ATOM 718 C CA . ALA A 1 95 ? -19.348 18.542 9.051 1.00 63.44 95 ALA A CA 1
ATOM 719 C C . ALA A 1 95 ? -18.498 18.879 10.286 1.00 63.44 95 ALA A C 1
ATOM 721 O O . ALA A 1 95 ? -17.291 19.116 10.185 1.00 63.44 95 ALA A O 1
ATOM 722 N N . LYS A 1 96 ? -19.160 18.995 11.439 1.00 70.62 96 LYS A N 1
ATOM 723 C CA . LYS A 1 96 ? -18.494 19.231 12.711 1.00 70.62 96 LYS A CA 1
ATOM 724 C C . LYS A 1 96 ? -17.810 17.924 13.067 1.00 70.62 96 LYS A C 1
ATOM 726 O O . LYS A 1 96 ? -18.473 16.984 13.494 1.00 70.62 96 LYS A O 1
ATOM 731 N N . LEU A 1 97 ? -16.509 17.858 12.792 1.00 69.00 97 LEU A N 1
ATOM 732 C CA . LEU A 1 97 ? -15.673 16.763 13.260 1.00 69.00 97 LEU A CA 1
ATOM 733 C C . LEU A 1 97 ? -15.868 16.691 14.779 1.00 69.00 97 LEU A C 1
ATOM 735 O O . LEU A 1 97 ? -15.850 17.724 15.456 1.00 69.00 97 LEU A O 1
ATOM 739 N N . GLY A 1 98 ? -16.210 15.497 15.262 1.00 81.81 98 GLY A N 1
ATOM 740 C CA . GLY A 1 98 ? -16.345 15.223 16.686 1.00 81.81 98 GLY A CA 1
ATOM 741 C C . GLY A 1 98 ? -14.992 15.329 17.382 1.00 81.81 98 GLY A C 1
ATOM 742 O O . GLY A 1 98 ? -14.066 15.956 16.878 1.00 81.81 98 GLY A O 1
ATOM 743 N N . ASP A 1 99 ? -14.870 14.708 18.544 1.00 88.81 99 ASP A N 1
ATOM 744 C CA . ASP A 1 99 ? -13.570 14.607 19.195 1.00 88.81 99 ASP A CA 1
ATOM 745 C C . ASP A 1 99 ? -12.598 13.788 18.323 1.00 88.81 99 ASP A C 1
ATOM 747 O O . ASP A 1 99 ? -12.895 12.646 17.968 1.00 88.81 99 ASP A O 1
ATOM 751 N N . THR A 1 100 ? -11.476 14.394 17.929 1.00 92.94 100 THR A N 1
ATOM 752 C CA . THR A 1 100 ? -10.417 13.777 17.113 1.00 92.94 100 THR A CA 1
ATOM 753 C C . THR A 1 100 ? -9.184 13.401 17.932 1.00 92.94 100 THR A C 1
ATOM 755 O O . THR A 1 100 ? -8.177 13.008 17.347 1.00 92.94 100 THR A O 1
ATOM 758 N N . GLN A 1 101 ? -9.253 13.464 19.267 1.00 94.00 101 GLN A N 1
ATOM 759 C CA . GLN A 1 101 ? -8.107 13.233 20.150 1.00 94.00 101 GLN A CA 1
ATOM 760 C C . GLN A 1 101 ? -7.423 11.870 19.930 1.00 94.00 101 GLN A C 1
ATOM 762 O O . GLN A 1 101 ? -6.201 11.810 19.846 1.00 94.00 101 GLN A O 1
ATOM 767 N N . GLU A 1 102 ? -8.188 10.784 19.790 1.00 94.50 102 GLU A N 1
ATOM 768 C CA . GLU A 1 102 ? -7.633 9.438 19.550 1.00 94.50 102 GLU A CA 1
ATOM 769 C C . GLU A 1 102 ? -6.849 9.367 18.227 1.00 94.50 102 GLU A C 1
ATOM 771 O O . GLU A 1 102 ? -5.792 8.741 18.144 1.00 94.50 102 GLU A O 1
ATOM 776 N N . LEU A 1 103 ? -7.339 10.056 17.190 1.00 95.38 103 LEU A N 1
ATOM 777 C CA . LEU A 1 103 ? -6.677 10.115 15.887 1.00 95.38 103 LEU A CA 1
ATOM 778 C C . LEU A 1 103 ? -5.369 10.911 15.962 1.00 95.38 103 LEU A C 1
ATOM 780 O O . LEU A 1 103 ? -4.378 10.531 15.344 1.00 95.38 103 LEU A O 1
ATOM 784 N N . GLU A 1 104 ? -5.368 12.008 16.714 1.00 95.50 104 GLU A N 1
ATOM 785 C CA . GLU A 1 104 ? -4.180 12.835 16.941 1.00 95.50 104 GLU A CA 1
ATOM 786 C C . GLU A 1 104 ? -3.095 12.066 17.712 1.00 95.50 104 GLU A C 1
ATOM 788 O O . GLU A 1 104 ? -1.917 12.152 17.362 1.00 95.50 104 GLU A O 1
ATOM 793 N N . GLU A 1 105 ? -3.485 11.267 18.709 1.00 96.94 105 GLU A N 1
ATOM 794 C CA . GLU A 1 105 ? -2.568 10.442 19.506 1.00 96.94 105 GLU A CA 1
ATOM 795 C C . GLU A 1 105 ? -1.942 9.315 18.665 1.00 96.94 105 GLU A C 1
ATOM 797 O O . GLU A 1 105 ? -0.726 9.121 18.693 1.00 96.94 105 GLU A O 1
ATOM 802 N N . PHE A 1 106 ? -2.738 8.656 17.816 1.00 96.75 106 PHE A N 1
ATOM 803 C CA . PHE A 1 106 ? -2.239 7.648 16.877 1.00 96.75 106 PHE A CA 1
ATOM 804 C C . PHE A 1 106 ? -1.216 8.219 15.881 1.00 96.75 106 PHE A C 1
ATOM 806 O O . PHE A 1 106 ? -0.200 7.582 15.603 1.00 96.75 106 PHE A O 1
ATOM 813 N N . ILE A 1 107 ? -1.453 9.426 15.353 1.00 97.00 107 ILE A N 1
ATOM 814 C CA . ILE A 1 107 ? -0.504 10.096 14.448 1.00 97.00 107 ILE A CA 1
ATOM 815 C C . ILE A 1 107 ? 0.812 10.402 15.178 1.00 97.00 107 ILE A C 1
ATOM 817 O O . ILE A 1 107 ? 1.882 10.150 14.628 1.00 97.00 107 ILE A O 1
ATOM 821 N N . ALA A 1 108 ? 0.749 10.873 16.426 1.00 96.69 108 ALA A N 1
ATOM 822 C CA . ALA A 1 108 ? 1.944 11.159 17.218 1.00 96.69 108 ALA A CA 1
ATOM 823 C C . ALA A 1 108 ? 2.777 9.897 17.516 1.00 96.69 108 ALA A C 1
ATOM 825 O O . ALA A 1 108 ? 4.009 9.937 17.460 1.00 96.69 108 ALA A O 1
ATOM 826 N N . ASP A 1 109 ? 2.120 8.770 17.800 1.00 97.12 109 ASP A N 1
ATOM 827 C CA . ASP A 1 109 ? 2.798 7.486 17.994 1.00 97.12 109 ASP A CA 1
ATOM 828 C C . ASP A 1 109 ? 3.475 6.987 16.706 1.00 97.12 109 ASP A C 1
ATOM 830 O O . ASP A 1 109 ? 4.580 6.438 16.767 1.00 97.12 109 ASP A O 1
ATOM 834 N N . LEU A 1 110 ? 2.853 7.213 15.541 1.00 97.12 110 LEU A N 1
ATOM 835 C CA . LEU A 1 110 ? 3.454 6.911 14.239 1.00 97.12 110 LEU A CA 1
ATOM 836 C C . LEU A 1 110 ? 4.679 7.784 13.958 1.00 97.12 110 LEU A C 1
ATOM 838 O O . LEU A 1 110 ? 5.715 7.246 13.571 1.00 97.12 110 LEU A O 1
ATOM 842 N N . ASP A 1 111 ? 4.589 9.095 14.184 1.00 96.38 111 ASP A N 1
ATOM 843 C CA . ASP A 1 111 ? 5.712 10.018 13.981 1.00 96.38 111 ASP A CA 1
ATOM 844 C C . ASP A 1 111 ? 6.913 9.628 14.856 1.00 96.38 111 ASP A C 1
ATOM 846 O O . ASP A 1 111 ? 8.048 9.589 14.385 1.00 96.38 111 ASP A O 1
ATOM 850 N N . LYS A 1 112 ? 6.660 9.235 16.109 1.00 92.44 112 LYS A N 1
ATOM 851 C CA . LYS A 1 112 ? 7.691 8.754 17.038 1.00 92.44 112 LYS A CA 1
ATOM 852 C C . LYS A 1 112 ? 8.329 7.431 16.609 1.00 92.44 112 LYS A C 1
ATOM 854 O O . LYS A 1 112 ? 9.493 7.192 16.911 1.00 92.44 112 LYS A O 1
ATOM 859 N N . ALA A 1 113 ? 7.576 6.542 15.965 1.00 91.44 113 ALA A N 1
ATOM 860 C CA . ALA A 1 113 ? 8.114 5.280 15.460 1.00 91.44 113 ALA A CA 1
ATOM 861 C C . ALA A 1 113 ? 8.997 5.462 14.209 1.00 91.44 113 ALA A C 1
ATOM 863 O O . ALA A 1 113 ? 9.712 4.531 13.837 1.00 91.44 113 ALA A O 1
ATOM 864 N N . LEU A 1 114 ? 8.922 6.627 13.556 1.00 89.88 114 LEU A N 1
ATOM 865 C CA . LEU A 1 114 ? 9.673 6.967 12.346 1.00 89.88 114 LEU A CA 1
ATOM 866 C C . LEU A 1 114 ? 10.950 7.794 12.615 1.00 89.88 114 LEU A C 1
ATOM 868 O O . LEU A 1 114 ? 11.701 8.031 11.666 1.00 89.88 114 LEU A O 1
ATOM 872 N N . GLU A 1 115 ? 11.210 8.203 13.865 1.00 71.31 115 GLU A N 1
ATOM 873 C CA . GLU A 1 115 ? 12.492 8.778 14.336 1.00 71.31 115 GLU A CA 1
ATOM 874 C C . GLU A 1 115 ? 13.518 7.702 14.728 1.00 71.31 115 GLU A C 1
ATOM 876 O O . GLU A 1 115 ? 14.714 7.893 14.394 1.00 71.31 115 GLU A O 1
#

Sequence (115 aa):
CPGRAPNLSVSFLPPAMAEELSDLLQEFEEVMGDFARGPACQYEQHLEELKRKVGQSVYDSGIDELESTSTSPGSSLNSSEEDLNTPANDYPSKAKLGDTQELEEFIADLDKALE

pLDDT: mean 71.53, std 17.02, range [43.88, 97.12]

Radius of gyration: 30.21 Å; chains: 1; bounding box: 60×50×67 Å

Secondary structure (DSSP, 8-state):
---------GGGS-HHHHHHHHHHHHHHHHHHHHHHHSTHHHHHHHHHHHHHHHHHTTSS-----------------------TTS-S-----S------HHHHHHHHHHHHHT-